Protein AF-A0A955ENX6-F1 (afdb_monomer_lite)

Radius of gyration: 13.61 Å; chains: 1; bounding box: 39×19×32 Å

Structure (mmCIF, N/CA/C/O backbone):
data_AF-A0A955ENX6-F1
#
_entry.id   AF-A0A955ENX6-F1
#
loop_
_atom_site.group_PDB
_atom_site.id
_atom_site.type_symbol
_atom_site.label_atom_id
_atom_site.label_alt_id
_atom_site.label_comp_id
_atom_site.label_asym_id
_atom_site.label_entity_id
_atom_site.label_seq_id
_atom_site.pdbx_PDB_ins_code
_atom_site.Cartn_x
_atom_site.Cartn_y
_atom_site.Cartn_z
_atom_site.occupancy
_atom_site.B_iso_or_equiv
_atom_site.auth_seq_id
_atom_site.auth_comp_id
_atom_site.auth_asym_id
_atom_site.auth_atom_id
_atom_site.pdbx_PDB_model_num
ATOM 1 N N . MET A 1 1 ? -18.097 -1.663 1.181 1.00 70.50 1 MET A N 1
ATOM 2 C CA . MET A 1 1 ? -16.730 -1.336 0.747 1.00 70.50 1 MET A CA 1
ATOM 3 C C . MET A 1 1 ? -15.808 -1.168 1.936 1.00 70.50 1 MET A C 1
ATOM 5 O O . MET A 1 1 ? -16.075 -0.370 2.831 1.00 70.50 1 MET A O 1
ATOM 9 N N . ARG A 1 2 ? -14.769 -1.999 1.991 1.00 87.62 2 ARG A N 1
ATOM 10 C CA . ARG A 1 2 ? -13.718 -1.978 3.021 1.00 87.62 2 ARG A CA 1
ATOM 11 C C . ARG A 1 2 ? -12.535 -1.179 2.488 1.00 87.62 2 ARG A C 1
ATOM 13 O O . ARG A 1 2 ? -12.198 -1.337 1.328 1.00 87.62 2 ARG A O 1
ATOM 20 N N . LYS A 1 3 ? -11.859 -0.356 3.286 1.00 92.06 3 LYS A N 1
ATOM 21 C CA . LYS A 1 3 ? -10.730 0.425 2.754 1.00 92.06 3 LYS A CA 1
ATOM 22 C C . LYS A 1 3 ? -9.454 -0.402 2.700 1.00 92.06 3 LYS A C 1
ATOM 24 O O . LYS A 1 3 ? -9.146 -1.141 3.638 1.00 92.06 3 LYS A O 1
ATOM 29 N N . ALA A 1 4 ? -8.701 -0.244 1.622 1.00 92.69 4 ALA A N 1
ATOM 30 C CA . ALA A 1 4 ? -7.422 -0.895 1.414 1.00 92.69 4 ALA A CA 1
ATOM 31 C C . ALA A 1 4 ? -6.367 0.092 0.917 1.00 92.69 4 ALA A C 1
ATOM 33 O O . ALA A 1 4 ? -6.670 1.107 0.290 1.00 92.69 4 ALA A O 1
ATOM 34 N N . VAL A 1 5 ? -5.107 -0.235 1.181 1.00 91.81 5 VAL A N 1
ATOM 35 C CA . VAL A 1 5 ? -3.959 0.450 0.583 1.00 91.81 5 VAL A CA 1
ATOM 36 C C . VAL A 1 5 ? -3.215 -0.502 -0.338 1.00 91.81 5 VAL A C 1
ATOM 38 O O . VAL A 1 5 ? -3.060 -1.685 -0.034 1.00 91.81 5 VAL A O 1
ATOM 41 N N . ILE A 1 6 ? -2.747 0.016 -1.464 1.00 90.12 6 ILE A N 1
ATOM 42 C CA . ILE A 1 6 ? -1.930 -0.721 -2.424 1.00 90.12 6 ILE A CA 1
ATOM 43 C C . ILE A 1 6 ? -0.457 -0.461 -2.119 1.00 90.12 6 ILE A C 1
ATOM 45 O O . ILE A 1 6 ? -0.043 0.682 -1.943 1.00 90.12 6 ILE A O 1
ATOM 49 N N . LEU A 1 7 ? 0.340 -1.524 -2.079 1.00 85.81 7 LEU A N 1
ATOM 50 C CA . LEU A 1 7 ? 1.787 -1.493 -1.925 1.00 85.81 7 LEU A CA 1
ATOM 51 C C . LEU A 1 7 ? 2.441 -2.193 -3.122 1.00 85.81 7 LEU A C 1
ATOM 53 O O . LEU A 1 7 ? 2.447 -3.423 -3.218 1.00 85.81 7 LEU A O 1
ATOM 57 N N . ALA A 1 8 ? 3.033 -1.411 -4.021 1.00 80.75 8 ALA 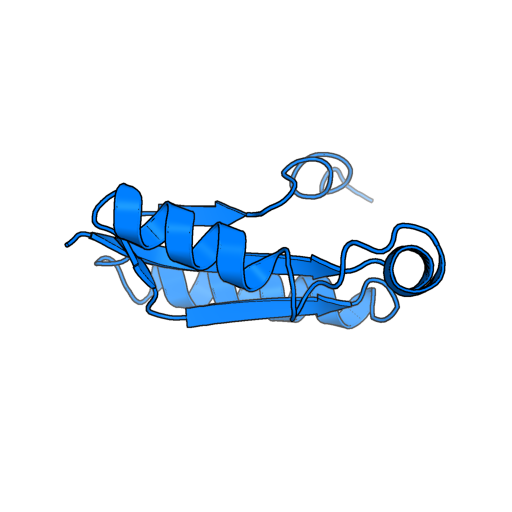A N 1
ATOM 58 C CA . ALA A 1 8 ? 3.704 -1.912 -5.213 1.00 80.75 8 ALA A CA 1
ATOM 59 C C . ALA A 1 8 ? 5.211 -1.602 -5.169 1.00 80.75 8 ALA A C 1
ATOM 61 O O . ALA A 1 8 ? 5.641 -0.472 -4.931 1.00 80.75 8 ALA A O 1
ATOM 62 N N . ARG A 1 9 ? 6.041 -2.624 -5.410 1.00 75.12 9 ARG A N 1
ATOM 63 C CA . ARG A 1 9 ? 7.507 -2.512 -5.454 1.00 75.12 9 ARG A CA 1
ATOM 64 C C . ARG A 1 9 ? 8.016 -2.930 -6.832 1.00 75.12 9 ARG A C 1
ATOM 66 O O . ARG A 1 9 ? 7.849 -4.084 -7.221 1.00 75.12 9 ARG A O 1
ATOM 73 N N . VAL A 1 10 ? 8.698 -2.024 -7.531 1.00 65.50 10 VAL A N 1
ATOM 74 C CA . VAL A 1 10 ? 9.385 -2.299 -8.800 1.00 65.50 10 VAL A CA 1
ATOM 75 C C . VAL A 1 10 ? 10.876 -2.477 -8.569 1.00 65.50 10 VAL A C 1
ATOM 77 O O . VAL A 1 10 ? 11.503 -1.660 -7.909 1.00 65.50 10 VAL A O 1
ATOM 80 N N . SER A 1 11 ? 11.467 -3.531 -9.130 1.00 59.66 11 SER A N 1
ATOM 81 C CA . SER A 1 11 ? 12.920 -3.595 -9.307 1.00 59.66 11 SER A CA 1
ATOM 82 C C . SER A 1 11 ? 13.264 -2.945 -10.637 1.00 59.66 11 SER A C 1
ATOM 84 O O . SER A 1 11 ? 12.652 -3.306 -11.639 1.00 59.66 11 SER A O 1
ATOM 86 N N . THR A 1 12 ? 14.209 -2.002 -10.664 1.00 56.25 12 THR A N 1
ATOM 87 C CA . THR A 1 12 ? 14.624 -1.294 -11.892 1.00 56.25 12 THR A CA 1
ATOM 88 C C . THR A 1 12 ? 15.000 -2.260 -13.015 1.00 56.25 12 THR A C 1
ATOM 90 O O . THR A 1 12 ? 14.632 -2.036 -14.159 1.00 56.25 12 THR A O 1
ATOM 93 N N . LYS A 1 13 ? 15.605 -3.409 -12.686 1.00 53.00 13 LYS A N 1
ATOM 94 C CA . LYS A 1 13 ? 15.909 -4.469 -13.662 1.00 53.00 13 LYS A CA 1
ATOM 95 C C . LYS A 1 13 ? 14.675 -5.165 -14.251 1.00 53.00 13 LYS A C 1
ATOM 97 O O . LYS A 1 13 ? 14.755 -5.693 -15.348 1.00 53.00 13 LYS A O 1
ATOM 102 N N . LYS A 1 14 ? 13.536 -5.199 -13.550 1.00 52.12 14 LYS A N 1
ATOM 103 C CA . LYS A 1 14 ? 12.326 -5.902 -14.022 1.00 52.12 14 LYS A CA 1
ATOM 104 C C . LYS A 1 14 ? 11.500 -5.110 -15.033 1.00 52.12 14 LYS A C 1
ATOM 106 O O . LYS A 1 14 ? 10.764 -5.739 -15.787 1.00 52.12 14 LYS A O 1
ATOM 111 N N . GLN A 1 15 ? 11.641 -3.782 -15.079 1.00 50.75 15 GLN A N 1
ATOM 112 C CA . GLN A 1 15 ? 11.020 -2.964 -16.130 1.00 50.75 15 GLN A CA 1
ATOM 113 C C . GLN A 1 15 ? 11.618 -3.258 -17.511 1.00 50.75 15 GLN A C 1
ATOM 115 O O . GLN A 1 15 ? 10.890 -3.226 -18.494 1.00 50.75 15 GLN A O 1
ATOM 120 N N . GLU A 1 16 ? 12.907 -3.604 -17.585 1.00 49.62 16 GLU A N 1
ATOM 121 C CA . GLU A 1 16 ? 13.599 -3.821 -18.863 1.00 49.62 16 GLU A CA 1
ATOM 122 C C . GLU A 1 16 ? 13.445 -5.241 -19.433 1.00 49.62 16 GLU A C 1
ATOM 124 O O . GLU A 1 16 ? 13.594 -5.420 -20.636 1.00 49.62 16 GLU A O 1
ATOM 129 N N . THR A 1 17 ? 13.174 -6.263 -18.607 1.00 51.78 17 THR A N 1
ATOM 130 C CA . THR A 1 17 ? 13.351 -7.670 -19.039 1.00 51.78 17 THR A CA 1
ATOM 131 C C . THR A 1 17 ? 12.077 -8.518 -19.100 1.00 51.78 17 THR A C 1
ATOM 133 O O . THR A 1 17 ? 12.046 -9.466 -19.875 1.00 51.78 17 THR A O 1
ATOM 136 N N . GLU A 1 18 ? 11.030 -8.228 -18.313 1.00 55.00 18 GLU A N 1
ATOM 137 C CA . GLU A 1 18 ? 9.876 -9.149 -18.184 1.00 55.00 18 GLU A CA 1
ATOM 138 C C . GLU A 1 18 ? 8.556 -8.647 -18.792 1.00 55.00 18 GLU A C 1
ATOM 140 O O . GLU A 1 18 ? 7.559 -9.357 -18.721 1.00 55.00 18 GLU A O 1
ATOM 145 N N . GLY A 1 19 ? 8.489 -7.437 -19.360 1.00 53.03 19 GLY A N 1
ATOM 146 C CA . GLY A 1 19 ? 7.235 -6.910 -19.930 1.00 53.03 19 GLY A CA 1
ATOM 147 C C . GLY A 1 19 ? 6.095 -6.716 -18.913 1.00 53.03 19 GLY A C 1
ATOM 148 O O . GLY A 1 19 ? 4.979 -6.402 -19.300 1.00 53.03 19 GLY A O 1
ATOM 149 N N . LEU A 1 20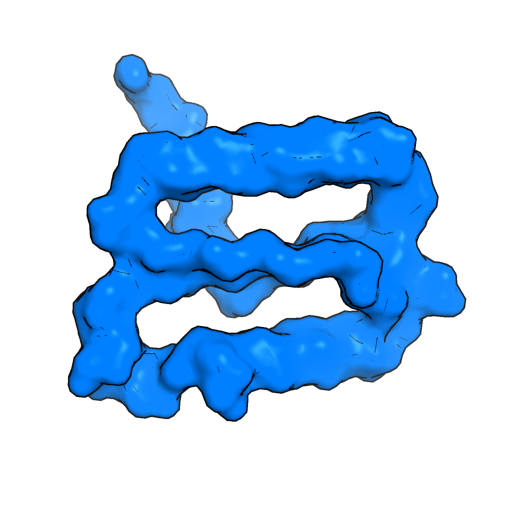 ? 6.366 -6.873 -17.611 1.00 57.00 20 LEU A N 1
ATOM 150 C CA . LEU A 1 20 ? 5.431 -6.689 -16.497 1.00 57.00 20 LEU A CA 1
ATOM 151 C C . LEU A 1 20 ? 5.515 -5.250 -15.967 1.00 57.00 20 LEU A C 1
ATOM 153 O O . LEU A 1 20 ? 5.968 -5.026 -14.836 1.00 57.00 20 LEU A O 1
ATOM 157 N N . SER A 1 21 ? 5.128 -4.277 -16.798 1.00 63.94 21 SER A N 1
ATOM 158 C CA . SER A 1 21 ? 5.110 -2.861 -16.407 1.00 63.94 21 SER A CA 1
ATOM 159 C C . SER A 1 21 ? 4.308 -2.671 -15.116 1.00 63.94 21 SER A C 1
ATOM 161 O O . SER A 1 21 ? 3.211 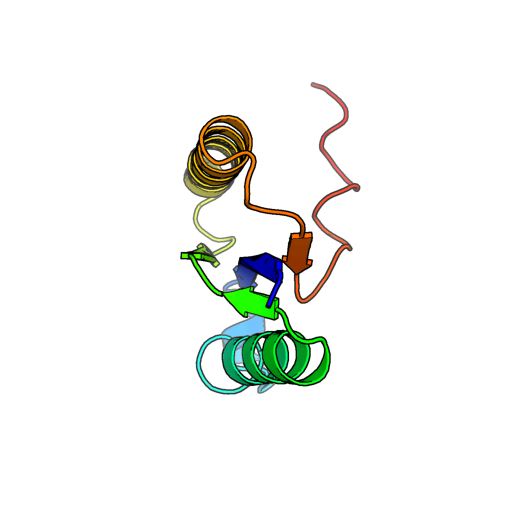-3.211 -14.949 1.00 63.94 21 SER A O 1
ATOM 163 N N . LEU A 1 22 ? 4.881 -1.941 -14.156 1.00 67.75 22 LEU A N 1
ATOM 164 C CA . LEU A 1 22 ? 4.215 -1.693 -12.880 1.00 67.75 22 LEU A CA 1
ATOM 165 C C . LEU A 1 22 ? 2.968 -0.828 -13.085 1.00 67.75 22 LEU A C 1
ATOM 167 O O . LEU A 1 22 ? 1.932 -1.120 -12.494 1.00 67.75 22 LEU A O 1
ATOM 171 N N . GLU A 1 23 ? 3.073 0.198 -13.925 1.00 67.31 23 GLU A N 1
ATOM 172 C CA . GLU A 1 23 ? 1.981 1.135 -14.181 1.00 67.31 23 GLU A CA 1
ATOM 173 C C . GLU A 1 23 ? 0.917 0.531 -15.095 1.00 67.31 23 GLU A C 1
ATOM 175 O O . GLU A 1 23 ? -0.267 0.677 -14.812 1.00 67.31 23 GLU A O 1
ATOM 180 N N . ASP A 1 24 ? 1.327 -0.211 -16.127 1.00 66.62 24 ASP A N 1
ATOM 181 C CA . ASP A 1 24 ? 0.385 -0.704 -17.138 1.00 66.62 24 ASP A CA 1
ATOM 182 C C . ASP A 1 24 ? -0.215 -2.081 -16.817 1.00 66.62 24 ASP A C 1
ATOM 184 O O . ASP A 1 24 ? -1.223 -2.452 -17.410 1.00 66.62 24 ASP A O 1
ATOM 188 N N . ILE A 1 25 ? 0.388 -2.866 -15.911 1.00 73.38 25 ILE A N 1
ATOM 189 C CA . ILE A 1 25 ? -0.058 -4.245 -15.627 1.00 73.38 25 ILE A CA 1
ATOM 190 C C . ILE A 1 25 ? -0.268 -4.476 -14.132 1.00 73.38 25 ILE A C 1
ATOM 192 O O . ILE A 1 25 ? -1.357 -4.871 -13.723 1.00 73.38 25 ILE A O 1
ATOM 196 N N . GLN A 1 26 ? 0.736 -4.212 -13.290 1.00 74.69 26 GLN A N 1
ATOM 197 C CA . GLN A 1 26 ? 0.642 -4.588 -11.870 1.00 74.69 26 GLN A CA 1
ATOM 198 C C . GLN A 1 26 ? -0.379 -3.735 -11.108 1.00 74.69 26 GLN A C 1
ATOM 200 O O . GLN A 1 26 ? -1.196 -4.284 -10.375 1.00 74.69 26 GLN A O 1
ATOM 205 N N . LEU A 1 27 ? -0.365 -2.409 -11.281 1.00 82.38 27 LEU A N 1
ATOM 206 C CA . LEU A 1 27 ? -1.329 -1.521 -10.626 1.00 82.38 27 LEU A CA 1
ATOM 207 C C . LEU A 1 27 ? -2.774 -1.783 -11.082 1.00 82.38 27 LEU A C 1
ATOM 209 O O . LEU A 1 27 ? -3.621 -1.945 -10.204 1.00 82.38 27 LEU A O 1
ATOM 213 N N . PRO A 1 28 ? -3.082 -1.906 -12.391 1.00 86.50 28 PRO A N 1
ATOM 214 C CA . PRO A 1 28 ? -4.412 -2.298 -12.850 1.00 86.50 28 PRO A CA 1
ATOM 215 C C . PRO A 1 28 ? -4.886 -3.619 -12.248 1.00 86.50 28 PRO A C 1
ATOM 217 O O . PRO A 1 28 ? -5.991 -3.673 -11.728 1.00 86.50 28 PRO A O 1
ATOM 220 N N . GLN A 1 29 ? -4.034 -4.649 -12.212 1.00 86.06 29 GLN A N 1
ATOM 221 C CA . GLN A 1 29 ? -4.382 -5.937 -11.601 1.00 86.06 29 GLN A CA 1
ATOM 222 C C . GLN A 1 29 ? -4.648 -5.827 -10.095 1.00 86.06 29 GLN A C 1
ATOM 224 O O . GLN A 1 29 ? -5.536 -6.490 -9.568 1.00 86.06 29 GLN A O 1
ATOM 229 N N . MET A 1 30 ? -3.890 -4.992 -9.380 1.00 87.31 30 MET A N 1
ATOM 230 C CA . MET A 1 30 ? -4.114 -4.760 -7.951 1.00 87.31 30 MET A CA 1
ATOM 231 C C . MET A 1 30 ? -5.394 -3.967 -7.678 1.00 87.31 30 MET A C 1
ATOM 233 O O . MET A 1 30 ? -6.062 -4.239 -6.682 1.00 87.31 30 MET A O 1
ATOM 237 N N . ARG A 1 31 ? -5.728 -3.000 -8.541 1.00 89.19 31 ARG A N 1
ATOM 238 C CA . ARG A 1 31 ? -6.981 -2.237 -8.471 1.00 89.19 31 ARG A CA 1
ATOM 239 C C . ARG A 1 31 ? -8.176 -3.126 -8.788 1.00 89.19 31 ARG A C 1
ATOM 241 O O . ARG A 1 31 ? -9.093 -3.182 -7.983 1.00 89.19 31 ARG A O 1
ATOM 248 N N . GLU A 1 32 ? -8.104 -3.904 -9.863 1.00 91.19 32 GLU A N 1
ATOM 249 C CA . GLU A 1 32 ? -9.143 -4.868 -10.238 1.00 91.19 32 GLU A CA 1
ATOM 250 C C . GLU A 1 32 ? -9.366 -5.900 -9.125 1.00 91.19 32 GLU A C 1
ATOM 252 O O . GLU A 1 32 ? -10.499 -6.165 -8.736 1.00 91.19 32 GLU A O 1
ATOM 257 N N . TYR A 1 33 ? -8.287 -6.417 -8.528 1.00 90.44 33 TYR A N 1
ATOM 258 C CA . TYR A 1 33 ? -8.383 -7.305 -7.370 1.00 90.44 33 TYR A CA 1
ATOM 259 C C . TYR A 1 33 ? -9.051 -6.630 -6.163 1.00 90.44 33 TYR A C 1
ATOM 261 O O . TYR A 1 33 ? -9.803 -7.277 -5.434 1.00 90.44 33 TYR A O 1
ATOM 269 N N . ALA A 1 34 ? -8.761 -5.348 -5.920 1.00 91.38 34 ALA A N 1
ATOM 270 C CA . ALA A 1 34 ? -9.406 -4.592 -4.855 1.00 91.38 34 ALA A CA 1
ATOM 271 C C . ALA A 1 34 ? -10.911 -4.454 -5.125 1.00 91.38 34 ALA A C 1
ATOM 273 O O . ALA A 1 34 ? -11.710 -4.778 -4.248 1.00 91.38 34 ALA A O 1
ATOM 274 N N . GLU A 1 35 ? -11.291 -4.064 -6.341 1.00 91.50 35 GLU A N 1
ATOM 275 C CA . GLU A 1 35 ? -12.688 -3.907 -6.753 1.00 91.50 35 GLU A CA 1
ATOM 276 C C . GLU A 1 35 ? -13.468 -5.229 -6.678 1.00 91.50 35 GLU A C 1
ATOM 278 O O . GLU A 1 35 ? -14.527 -5.271 -6.052 1.00 91.50 35 GLU A O 1
ATOM 283 N N . ASP A 1 36 ? -12.916 -6.331 -7.201 1.00 93.12 36 ASP A N 1
ATOM 284 C CA . ASP A 1 36 ? -13.516 -7.679 -7.135 1.00 93.12 36 ASP A CA 1
ATOM 285 C C . ASP A 1 36 ? -13.778 -8.139 -5.690 1.00 93.12 36 ASP A C 1
ATOM 287 O O . ASP A 1 36 ? -14.697 -8.911 -5.405 1.00 93.12 36 ASP A O 1
ATOM 291 N N . LYS A 1 37 ? -12.971 -7.651 -4.747 1.00 90.50 37 LYS A N 1
ATOM 292 C CA . LYS A 1 37 ? -13.042 -8.007 -3.326 1.00 90.50 37 LYS A CA 1
ATOM 293 C C . LYS A 1 37 ? -13.774 -6.968 -2.470 1.00 90.50 37 LYS A C 1
ATOM 295 O O . LYS A 1 37 ? -13.722 -7.067 -1.242 1.00 90.50 37 LYS A O 1
ATOM 300 N N . ASP A 1 38 ? -14.477 -6.018 -3.090 1.00 92.50 38 ASP A N 1
ATOM 301 C CA . ASP A 1 38 ? -15.208 -4.928 -2.424 1.00 92.50 38 ASP A CA 1
ATOM 302 C C . ASP A 1 38 ? -14.296 -4.039 -1.548 1.00 92.50 38 ASP A C 1
ATOM 304 O O . ASP A 1 38 ? -14.695 -3.524 -0.492 1.00 92.50 38 ASP A O 1
ATOM 308 N N . PHE A 1 39 ? -13.040 -3.868 -1.975 1.00 92.81 39 PHE A N 1
ATOM 309 C CA . PHE A 1 39 ? -12.090 -2.949 -1.366 1.00 92.81 39 PHE A CA 1
ATOM 310 C C . PHE A 1 39 ? -12.052 -1.601 -2.093 1.00 92.81 39 PHE A C 1
ATOM 312 O O . PHE A 1 39 ? -11.868 -1.521 -3.301 1.00 92.81 39 PHE A O 1
ATOM 319 N N . GLU A 1 40 ? -12.138 -0.523 -1.322 1.00 92.38 40 GLU A N 1
ATOM 320 C CA . GLU A 1 40 ? -11.892 0.844 -1.770 1.00 92.38 40 GLU A CA 1
ATOM 321 C C . GLU A 1 40 ? -10.407 1.173 -1.581 1.00 92.38 40 GLU A C 1
ATOM 323 O O . GLU A 1 40 ? -9.907 1.204 -0.451 1.00 92.38 40 GLU A O 1
ATOM 328 N N . VAL A 1 41 ? -9.686 1.418 -2.675 1.00 91.56 41 VAL A N 1
ATOM 329 C CA . VAL A 1 41 ? -8.271 1.804 -2.619 1.00 91.56 41 VAL A CA 1
ATOM 330 C C . VAL A 1 41 ? -8.160 3.273 -2.215 1.00 91.56 41 VAL A C 1
ATOM 332 O O . VAL A 1 41 ? -8.413 4.166 -3.017 1.00 91.56 41 VAL A O 1
ATOM 335 N N . VAL A 1 42 ? -7.744 3.533 -0.975 1.00 92.44 42 VAL A N 1
ATOM 336 C CA . VAL A 1 42 ? -7.616 4.908 -0.448 1.00 92.44 42 VAL A CA 1
ATOM 337 C C . VAL A 1 42 ? -6.239 5.524 -0.682 1.00 92.44 42 VAL A C 1
ATOM 339 O O . VAL A 1 42 ? -6.079 6.743 -0.611 1.00 92.44 42 VAL A O 1
ATOM 342 N N . HIS A 1 43 ? -5.225 4.689 -0.917 1.00 90.19 43 HIS A N 1
ATOM 343 C CA . HIS A 1 43 ? -3.873 5.149 -1.210 1.00 90.19 43 HIS A CA 1
ATOM 344 C C . HIS A 1 43 ? -3.046 4.085 -1.929 1.00 90.19 43 HIS A C 1
ATOM 346 O O . HIS A 1 43 ? -3.180 2.889 -1.658 1.00 90.19 43 HIS A O 1
ATOM 352 N N . GLU A 1 44 ? -2.138 4.537 -2.792 1.00 88.75 44 GLU A N 1
ATOM 353 C CA . GLU A 1 44 ? -1.246 3.684 -3.575 1.00 88.75 44 GLU A CA 1
ATOM 354 C C . GLU A 1 44 ? 0.210 4.073 -3.311 1.00 88.75 44 GLU A C 1
ATOM 356 O O . GLU A 1 44 ? 0.655 5.183 -3.596 1.00 88.75 44 GLU A O 1
ATOM 361 N N . TYR A 1 45 ? 0.972 3.139 -2.755 1.00 85.69 45 TYR A N 1
ATOM 362 C CA . TYR A 1 45 ? 2.370 3.311 -2.402 1.00 85.69 45 TYR A CA 1
ATOM 363 C C . TYR A 1 45 ? 3.256 2.562 -3.397 1.00 85.69 45 TYR A C 1
ATOM 365 O O . TYR A 1 45 ? 3.370 1.337 -3.344 1.00 85.69 45 TYR A O 1
ATOM 373 N N . VAL A 1 46 ? 3.903 3.306 -4.299 1.00 79.69 46 VAL A N 1
ATOM 374 C CA . VAL A 1 46 ? 4.747 2.756 -5.373 1.00 79.69 46 VAL A CA 1
ATOM 375 C C . VAL A 1 46 ? 6.221 3.106 -5.157 1.00 79.69 46 VAL A C 1
ATOM 377 O O . VAL A 1 46 ? 6.581 4.289 -5.059 1.00 79.69 46 VAL A O 1
ATOM 380 N N . PHE A 1 47 ? 7.096 2.092 -5.080 1.00 76.62 47 PHE A N 1
ATOM 381 C CA . PHE A 1 47 ? 8.536 2.268 -4.815 1.00 76.62 47 PHE A CA 1
ATOM 382 C C . PHE A 1 47 ? 9.427 1.543 -5.822 1.00 76.62 47 PHE A C 1
ATOM 384 O O . PHE A 1 47 ? 9.165 0.387 -6.152 1.00 76.62 47 PHE A O 1
ATOM 391 N N . SER A 1 48 ? 10.538 2.175 -6.212 1.00 69.44 48 SER A N 1
ATOM 392 C CA . SER A 1 48 ? 11.605 1.554 -6.997 1.00 69.44 48 SER A CA 1
ATOM 393 C C . SER A 1 48 ? 12.746 1.027 -6.121 1.00 69.44 48 SER A C 1
ATOM 395 O O . SER A 1 48 ? 13.185 1.663 -5.166 1.00 69.44 48 SER A O 1
ATOM 397 N N . GLU A 1 49 ? 13.261 -0.145 -6.472 1.00 64.25 49 GLU A N 1
ATOM 398 C CA . GLU A 1 49 ? 14.347 -0.852 -5.784 1.00 64.25 49 GLU A CA 1
ATOM 399 C C . GLU A 1 49 ? 15.695 -0.143 -5.880 1.00 64.25 49 GLU A C 1
ATOM 401 O O . GLU A 1 49 ? 16.567 -0.370 -5.056 1.00 64.25 49 GLU A O 1
ATOM 406 N N . SER A 1 50 ? 15.848 0.764 -6.845 1.00 59.81 50 SER A N 1
ATOM 407 C CA . SER A 1 50 ? 17.007 1.654 -6.942 1.00 59.81 50 SER A CA 1
ATOM 408 C C . SER A 1 50 ? 17.132 2.624 -5.762 1.00 59.81 50 SER A C 1
ATOM 410 O O . SER A 1 50 ? 18.196 3.203 -5.562 1.00 59.81 50 SER A O 1
ATOM 412 N N . ALA A 1 51 ? 16.070 2.809 -4.971 1.00 57.44 51 ALA A N 1
ATOM 413 C CA . ALA A 1 51 ? 16.029 3.728 -3.843 1.00 57.44 51 ALA A CA 1
ATOM 414 C C . ALA A 1 51 ? 15.971 2.973 -2.505 1.00 57.44 51 ALA A C 1
ATOM 416 O O . ALA A 1 51 ? 15.013 3.118 -1.747 1.00 57.44 51 ALA A O 1
ATOM 417 N N . ASP A 1 52 ? 17.012 2.199 -2.188 1.00 58.41 52 ASP A N 1
ATOM 418 C CA . ASP A 1 52 ? 17.116 1.384 -0.962 1.00 58.41 52 ASP A CA 1
ATOM 419 C C . ASP A 1 52 ? 16.763 2.174 0.323 1.00 58.41 52 ASP A C 1
ATOM 421 O O . ASP A 1 52 ? 15.952 1.744 1.144 1.00 58.41 52 ASP A O 1
ATOM 425 N N . LYS A 1 53 ? 17.253 3.421 0.444 1.00 60.38 53 LYS A N 1
ATOM 426 C CA . LYS A 1 53 ? 16.927 4.325 1.569 1.00 60.38 53 LYS A CA 1
ATOM 427 C C . LYS A 1 53 ? 15.490 4.870 1.548 1.00 60.38 53 LYS A C 1
ATOM 429 O O . LYS A 1 53 ? 14.946 5.207 2.598 1.00 60.38 53 LYS A O 1
ATOM 434 N N . GLY A 1 54 ? 14.868 4.978 0.374 1.00 67.75 54 GLY A N 1
ATOM 435 C CA . GLY A 1 54 ? 13.515 5.517 0.203 1.00 67.75 54 GLY A CA 1
ATOM 436 C C . GLY A 1 54 ? 12.415 4.506 0.524 1.00 67.75 54 GLY A C 1
ATOM 437 O O . GLY A 1 54 ? 11.347 4.895 0.995 1.00 67.75 54 GLY A O 1
ATOM 438 N N . ILE A 1 55 ? 12.690 3.212 0.335 1.00 72.75 55 ILE A N 1
ATOM 439 C CA . ILE A 1 55 ? 11.718 2.131 0.557 1.00 72.75 55 ILE A CA 1
ATOM 440 C C . ILE A 1 55 ? 11.288 2.080 2.023 1.00 72.75 55 ILE A C 1
ATOM 442 O O . ILE A 1 55 ? 10.094 2.063 2.307 1.00 72.75 55 ILE A O 1
ATOM 446 N N . ARG A 1 56 ? 12.242 2.115 2.967 1.00 74.38 56 ARG A N 1
ATOM 447 C CA . ARG A 1 56 ? 11.924 2.075 4.405 1.00 74.38 56 ARG A CA 1
ATOM 448 C C . ARG A 1 56 ? 11.127 3.298 4.845 1.00 74.38 56 ARG A C 1
ATOM 450 O O . ARG A 1 56 ? 10.189 3.159 5.622 1.00 74.38 56 ARG A O 1
ATOM 457 N N . LYS A 1 57 ? 11.470 4.482 4.325 1.00 80.94 57 LYS A N 1
ATOM 458 C CA . LYS A 1 57 ? 10.741 5.719 4.625 1.00 80.94 57 LYS A CA 1
ATOM 459 C C . LYS A 1 57 ? 9.288 5.612 4.168 1.00 80.94 57 LYS A C 1
ATOM 461 O O . LYS A 1 57 ? 8.396 5.761 4.992 1.00 80.94 57 LYS A O 1
ATOM 466 N N . LYS A 1 58 ? 9.054 5.258 2.904 1.00 79.38 58 LYS A N 1
ATOM 467 C CA . LYS A 1 58 ? 7.692 5.177 2.377 1.00 79.38 58 LYS A CA 1
ATOM 468 C C . LYS A 1 58 ? 6.887 4.002 2.955 1.00 79.38 58 LYS A C 1
ATOM 470 O O . LYS A 1 58 ? 5.677 4.116 3.118 1.00 79.38 58 LYS A O 1
ATOM 475 N N . PHE A 1 59 ? 7.540 2.896 3.319 1.00 80.81 59 PHE A N 1
ATOM 476 C CA . PHE A 1 59 ? 6.898 1.816 4.074 1.00 80.81 59 PHE A CA 1
ATOM 477 C C . PHE A 1 59 ? 6.460 2.287 5.464 1.00 80.81 59 PHE A C 1
ATOM 479 O O . PHE A 1 59 ? 5.329 2.030 5.867 1.00 80.81 59 PHE A O 1
ATOM 486 N N . ASN A 1 60 ? 7.320 3.018 6.181 1.00 85.19 60 ASN A N 1
ATOM 487 C CA . ASN A 1 60 ? 6.942 3.628 7.453 1.00 85.19 60 ASN A CA 1
ATOM 488 C C . ASN A 1 60 ? 5.789 4.623 7.266 1.00 85.19 60 ASN A C 1
ATOM 490 O O . ASN A 1 60 ? 4.846 4.575 8.041 1.00 85.19 60 ASN A O 1
ATOM 494 N N . GLU A 1 61 ? 5.803 5.448 6.214 1.00 86.69 61 GLU A N 1
ATOM 495 C CA . GLU A 1 61 ? 4.695 6.362 5.894 1.00 86.69 61 GLU A CA 1
ATOM 496 C C . GLU A 1 61 ? 3.372 5.615 5.658 1.00 86.69 61 GLU A C 1
ATOM 498 O O . GLU A 1 61 ? 2.342 6.025 6.192 1.00 86.69 61 GLU A O 1
ATOM 503 N N . MET A 1 62 ? 3.393 4.490 4.934 1.00 88.81 62 MET A N 1
ATOM 504 C CA . MET A 1 62 ? 2.226 3.612 4.781 1.00 88.81 62 MET A CA 1
ATOM 505 C C . MET A 1 62 ? 1.772 3.047 6.132 1.00 88.81 62 MET A C 1
ATOM 507 O O . MET A 1 62 ? 0.586 3.076 6.448 1.00 88.81 62 MET A O 1
ATOM 511 N N . MET A 1 63 ? 2.697 2.555 6.957 1.00 87.00 63 MET A N 1
ATOM 512 C CA . MET A 1 63 ? 2.364 2.020 8.279 1.00 87.00 63 MET A CA 1
ATOM 513 C C . MET A 1 63 ? 1.772 3.091 9.199 1.00 87.00 63 MET A C 1
ATOM 515 O O . MET A 1 63 ? 0.804 2.817 9.905 1.00 87.00 63 MET A O 1
ATOM 519 N N . ASP A 1 64 ? 2.316 4.306 9.192 1.00 90.19 64 ASP A N 1
ATOM 520 C CA . ASP A 1 64 ? 1.768 5.459 9.907 1.00 90.19 64 ASP A CA 1
ATOM 521 C C . ASP A 1 64 ? 0.376 5.831 9.392 1.00 90.19 64 ASP A C 1
ATOM 523 O O . ASP A 1 64 ? -0.517 6.119 10.191 1.00 90.19 64 ASP A O 1
ATOM 527 N N . PHE A 1 65 ? 0.159 5.778 8.077 1.00 89.31 65 PHE A N 1
ATOM 528 C CA . PHE A 1 65 ? -1.151 6.008 7.478 1.00 89.31 65 PHE A CA 1
ATOM 529 C C . PHE A 1 65 ? -2.175 4.973 7.950 1.00 89.31 65 PHE A C 1
ATOM 531 O O . PHE A 1 65 ? -3.232 5.362 8.437 1.00 89.31 65 PHE A O 1
ATOM 538 N N . VAL A 1 66 ? -1.861 3.676 7.891 1.00 88.12 66 VAL A N 1
ATOM 539 C CA . VAL A 1 66 ? -2.771 2.612 8.357 1.00 88.12 66 VAL A CA 1
ATOM 540 C C . VAL A 1 66 ? -3.008 2.707 9.869 1.00 88.12 66 VAL A C 1
ATOM 542 O O . VAL A 1 66 ? -4.124 2.518 10.338 1.00 88.12 66 VAL A O 1
ATOM 545 N N . LYS A 1 67 ? -1.987 3.067 10.657 1.00 86.81 67 LYS A N 1
ATOM 546 C CA . LYS A 1 67 ? -2.138 3.275 12.108 1.00 86.81 67 LYS A CA 1
ATOM 547 C C . LYS A 1 67 ? -3.054 4.453 12.447 1.00 86.81 67 LYS A C 1
ATOM 549 O O . LYS A 1 67 ? -3.795 4.377 13.426 1.00 86.81 67 LYS A O 1
ATOM 554 N N . LYS A 1 68 ? -2.988 5.540 11.674 1.00 90.81 68 LYS A N 1
ATOM 555 C CA . LYS A 1 68 ? -3.850 6.721 11.848 1.00 90.81 68 LYS A CA 1
ATOM 556 C C . LYS A 1 68 ? -5.277 6.464 11.360 1.00 90.81 68 LYS A C 1
ATOM 558 O O . LYS A 1 68 ? -6.221 6.930 11.990 1.00 90.81 68 LYS A O 1
ATOM 563 N N . ASN A 1 69 ? -5.426 5.699 10.283 1.00 88.12 69 ASN A N 1
ATOM 564 C CA . ASN A 1 69 ? -6.698 5.409 9.629 1.00 88.12 69 ASN A CA 1
ATOM 565 C C . ASN A 1 69 ? -7.161 3.989 9.984 1.00 88.12 69 ASN A C 1
ATOM 567 O O . ASN A 1 69 ? -6.927 3.033 9.247 1.00 88.12 69 ASN A O 1
ATOM 571 N N . LYS A 1 70 ? -7.822 3.849 11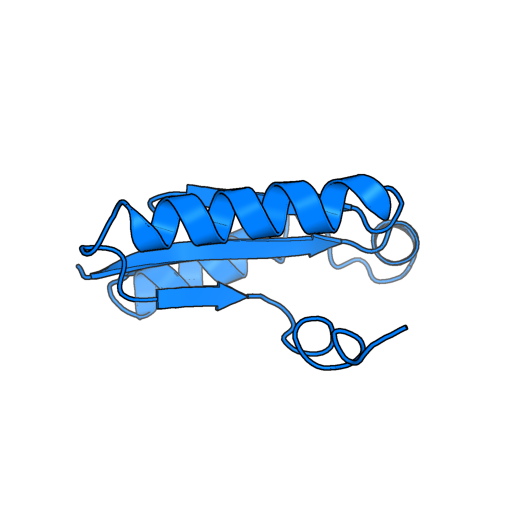.143 1.00 84.56 70 LYS A N 1
ATOM 572 C CA . LYS A 1 70 ? -8.337 2.557 11.652 1.00 84.56 70 LYS A CA 1
ATOM 573 C C . LYS A 1 70 ? -9.422 1.923 10.772 1.00 84.56 70 LYS A C 1
ATOM 575 O O . LYS A 1 70 ? -9.812 0.782 10.996 1.00 84.56 70 LYS A O 1
ATOM 580 N N . ASP A 1 71 ? -9.941 2.680 9.819 1.00 88.25 71 ASP A N 1
ATOM 581 C CA . ASP A 1 71 ? -10.890 2.264 8.796 1.00 88.25 71 ASP A CA 1
ATOM 582 C C . ASP A 1 71 ? -10.229 1.509 7.632 1.00 88.25 71 ASP A C 1
ATOM 584 O O . ASP A 1 71 ? -10.934 0.826 6.888 1.00 88.25 71 ASP A O 1
ATOM 588 N N . VAL A 1 72 ? -8.896 1.564 7.497 1.00 91.06 72 VAL A N 1
ATOM 589 C CA . VAL A 1 72 ? -8.139 0.720 6.563 1.00 91.06 72 VAL A CA 1
ATOM 590 C C . VAL A 1 72 ? -8.063 -0.706 7.106 1.00 91.06 72 VAL A C 1
ATOM 592 O O . VAL A 1 72 ? -7.484 -0.958 8.160 1.00 91.06 72 VAL A O 1
ATOM 595 N N . GLN A 1 73 ? -8.631 -1.656 6.365 1.00 87.75 73 GLN A N 1
ATOM 596 C CA . GLN A 1 73 ? -8.752 -3.058 6.778 1.00 87.75 73 GLN A CA 1
ATOM 597 C C . GLN A 1 73 ? -7.784 -3.996 6.052 1.00 87.75 73 GLN A C 1
ATOM 599 O O . GLN A 1 73 ? -7.594 -5.127 6.498 1.00 87.75 73 GLN A O 1
ATOM 604 N N . ALA A 1 74 ? -7.181 -3.560 4.942 1.00 88.12 74 ALA A N 1
ATOM 605 C CA . ALA A 1 74 ? -6.311 -4.408 4.134 1.00 88.12 74 ALA A CA 1
ATOM 606 C C . ALA A 1 74 ? -5.128 -3.655 3.513 1.00 88.12 74 ALA A C 1
ATOM 608 O O . ALA A 1 74 ? -5.199 -2.464 3.207 1.00 88.12 74 ALA A O 1
ATOM 609 N N . ILE A 1 75 ? -4.045 -4.398 3.286 1.00 88.25 75 ILE A N 1
ATOM 610 C CA . ILE A 1 75 ? -2.889 -3.981 2.492 1.00 88.25 75 ILE A CA 1
ATOM 611 C C . ILE A 1 75 ? -2.776 -4.976 1.337 1.00 88.25 75 ILE A C 1
ATOM 613 O O . ILE A 1 75 ? -2.625 -6.176 1.565 1.00 88.25 75 ILE A O 1
ATOM 617 N N . ILE A 1 76 ? -2.864 -4.486 0.106 1.00 87.56 76 ILE A N 1
ATOM 618 C CA . ILE A 1 76 ? -2.788 -5.285 -1.117 1.00 87.56 76 ILE A CA 1
ATOM 619 C C . ILE A 1 76 ? -1.380 -5.116 -1.684 1.00 87.56 76 ILE A C 1
ATOM 621 O O . ILE A 1 76 ? -0.933 -3.991 -1.889 1.00 87.56 76 ILE A O 1
ATOM 625 N N . ALA A 1 77 ? -0.667 -6.214 -1.939 1.00 82.69 77 ALA A N 1
ATOM 626 C CA . ALA A 1 77 ? 0.690 -6.195 -2.489 1.00 82.69 77 ALA A CA 1
ATOM 627 C C . ALA A 1 77 ? 0.842 -7.219 -3.621 1.00 82.69 77 ALA A C 1
ATOM 629 O O . ALA A 1 77 ? 0.421 -8.363 -3.474 1.00 82.69 77 ALA A O 1
ATOM 630 N N . PHE A 1 78 ? 1.482 -6.832 -4.731 1.00 74.38 78 PHE A N 1
ATOM 631 C CA . PHE A 1 78 ? 1.620 -7.698 -5.915 1.00 74.38 78 PHE A CA 1
ATOM 632 C C . PHE A 1 78 ? 2.556 -8.900 -5.693 1.00 74.38 78 PHE A C 1
ATOM 634 O O . PHE A 1 78 ? 2.329 -9.989 -6.208 1.00 74.38 78 PHE A O 1
ATOM 641 N N . ARG A 1 79 ? 3.631 -8.727 -4.912 1.00 68.19 79 ARG A N 1
ATOM 642 C CA . ARG A 1 79 ? 4.539 -9.816 -4.516 1.00 68.19 79 ARG A CA 1
ATOM 643 C C . ARG A 1 79 ? 4.952 -9.672 -3.055 1.00 68.19 79 ARG A C 1
ATOM 645 O O . ARG A 1 79 ? 5.634 -8.718 -2.691 1.00 68.19 79 ARG A O 1
ATOM 652 N N . VAL A 1 80 ? 4.593 -10.669 -2.246 1.00 54.00 80 VAL A N 1
ATOM 653 C CA . VAL A 1 80 ? 4.924 -10.761 -0.809 1.00 54.00 80 VAL A CA 1
ATOM 654 C C . VAL A 1 80 ? 6.407 -11.097 -0.570 1.00 54.00 80 VAL A C 1
ATOM 656 O O . VAL A 1 80 ? 6.936 -10.812 0.500 1.00 54.00 80 VAL A O 1
ATOM 659 N N . ASP A 1 81 ? 7.113 -11.623 -1.580 1.00 49.41 81 ASP A N 1
ATOM 660 C CA . ASP A 1 81 ? 8.478 -12.182 -1.472 1.00 49.41 81 ASP A CA 1
ATOM 661 C C . ASP A 1 81 ? 9.561 -11.185 -1.002 1.00 49.41 81 ASP A C 1
ATOM 663 O O . ASP A 1 81 ? 10.673 -11.575 -0.656 1.00 49.41 81 ASP A O 1
ATOM 667 N N . ARG A 1 82 ? 9.244 -9.887 -0.916 1.00 49.47 82 ARG A N 1
ATOM 668 C CA . ARG A 1 82 ? 10.149 -8.870 -0.355 1.00 49.47 82 ARG A CA 1
ATOM 669 C C . ARG A 1 82 ? 9.638 -8.148 0.892 1.00 49.47 82 ARG A C 1
ATOM 671 O O . ARG A 1 82 ? 10.331 -7.258 1.377 1.00 49.47 82 ARG A O 1
ATOM 678 N N . ALA A 1 83 ? 8.475 -8.524 1.423 1.00 49.19 83 ALA A N 1
ATOM 679 C CA . ALA A 1 83 ? 7.983 -8.006 2.701 1.00 49.19 83 ALA A CA 1
ATOM 680 C C . ALA A 1 83 ? 8.580 -8.764 3.901 1.00 49.19 83 ALA A C 1
ATOM 682 O O . ALA A 1 83 ? 8.698 -8.196 4.981 1.00 49.19 83 ALA A O 1
ATOM 683 N N . THR A 1 84 ? 8.991 -10.025 3.717 1.00 45.06 84 THR A N 1
ATOM 684 C CA . THR A 1 84 ? 9.328 -10.922 4.837 1.00 45.06 84 THR A CA 1
ATOM 685 C C . THR A 1 84 ? 10.747 -11.492 4.826 1.00 45.06 84 THR A C 1
ATOM 687 O O . THR A 1 84 ? 11.126 -12.135 5.799 1.0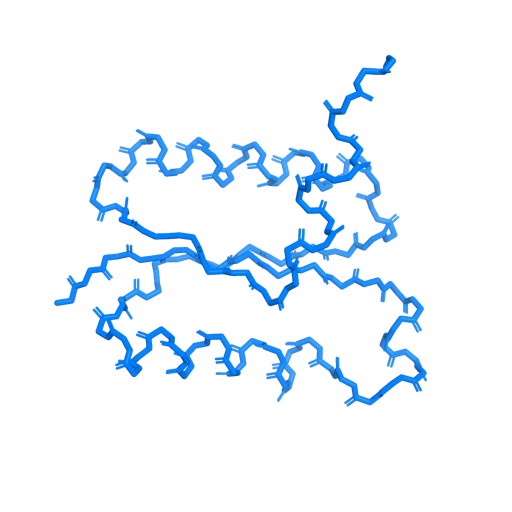0 45.06 84 THR A O 1
ATOM 690 N N . ARG A 1 85 ? 11.567 -11.260 3.788 1.00 45.62 85 ARG A N 1
ATOM 691 C CA . ARG A 1 85 ? 12.872 -11.945 3.662 1.00 45.62 85 ARG A CA 1
ATOM 692 C C . ARG A 1 85 ? 14.119 -11.194 4.124 1.00 45.62 85 ARG A C 1
ATOM 694 O O . ARG A 1 85 ? 15.179 -11.799 4.086 1.00 45.62 85 ARG A O 1
ATOM 701 N N . ASN A 1 86 ? 14.031 -9.937 4.574 1.00 46.47 86 ASN A N 1
ATOM 702 C CA . ASN A 1 86 ? 15.201 -9.279 5.182 1.00 46.47 86 ASN A CA 1
ATOM 703 C C . ASN A 1 86 ? 14.881 -8.124 6.151 1.00 46.47 86 ASN A C 1
ATOM 705 O O . ASN A 1 86 ? 15.573 -7.112 6.169 1.00 46.47 86 ASN A O 1
ATOM 709 N N . PHE A 1 87 ? 13.823 -8.256 6.959 1.00 46.09 87 PHE A N 1
ATOM 710 C CA . PHE A 1 87 ? 13.644 -7.406 8.151 1.00 46.09 87 PHE A CA 1
ATOM 711 C C . PHE A 1 87 ? 14.219 -8.055 9.424 1.00 46.09 87 PHE A C 1
ATOM 713 O O . PHE A 1 87 ? 13.955 -7.583 10.525 1.00 46.09 87 PHE A O 1
ATOM 720 N N . ALA A 1 88 ? 15.005 -9.126 9.278 1.00 42.75 88 ALA A N 1
ATOM 721 C CA . ALA A 1 88 ? 15.888 -9.607 10.330 1.00 42.75 88 ALA A CA 1
ATOM 722 C C . ALA A 1 88 ? 17.233 -8.874 10.206 1.00 42.75 88 ALA A C 1
ATOM 724 O O . ALA A 1 88 ? 18.018 -9.152 9.307 1.00 4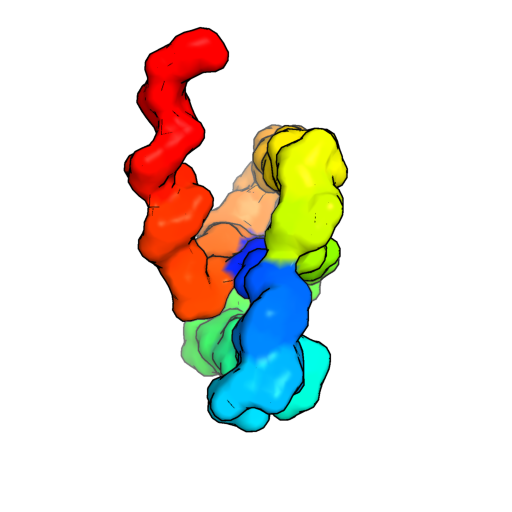2.75 88 ALA A O 1
ATOM 725 N N . ASP A 1 89 ? 17.382 -7.867 11.063 1.00 41.56 89 ASP A N 1
ATOM 726 C CA . ASP A 1 89 ? 18.573 -7.546 11.857 1.00 41.56 89 ASP A CA 1
ATOM 727 C C . ASP A 1 89 ? 19.966 -7.662 11.199 1.00 41.56 89 ASP A C 1
ATOM 729 O O . ASP A 1 89 ? 20.535 -8.745 11.072 1.00 41.56 89 ASP A O 1
ATOM 733 N N . HIS A 1 90 ? 20.546 -6.501 10.882 1.00 39.22 90 HIS A N 1
ATOM 734 C CA . HIS A 1 90 ? 21.827 -6.081 11.457 1.00 39.22 90 HIS A CA 1
ATOM 735 C C . HIS A 1 90 ? 21.850 -4.557 11.629 1.00 39.22 90 HIS A C 1
ATOM 737 O O . HIS A 1 90 ? 21.202 -3.855 10.812 1.00 39.22 90 HIS A O 1
#

Sequence (90 aa):
MRKAVILARVSTKKQETEGLSLEDIQLPQMREYAEDKDFEVVHEYVFSESADKGIRKKFNEMMDFVKKNKDVQAIIAFRVDRATRNFADH

Foldseek 3Di:
DAEEEEEEEAEPVCVPPPVCDCVPHVVVVQVVVCVVVVYDHPYYQYYYPVCVVVVVVSVVVVVVVCVVCVSHDYYGYSDCVPVPDPPDDD

pLDDT: mean 74.47, std 16.45, range [39.22, 93.12]

Secondary structure (DSSP, 8-state):
-EEEEEEEEE-HHHHHHS---IIIIIHHHHHHHHHHTTEEEEEEEEEETT-HHHHHHHHHHHHHHHHH-TTEEEEEES-GGGTSSS-S--